Protein AF-A0A0W8JIZ0-F1 (afdb_monomer_lite)

Structure (mmCIF, N/CA/C/O backbone):
data_AF-A0A0W8JIZ0-F1
#
_entry.id   AF-A0A0W8JIZ0-F1
#
loop_
_atom_site.group_PDB
_atom_site.id
_atom_site.type_symbol
_atom_site.label_atom_id
_atom_site.label_alt_id
_atom_site.label_comp_id
_atom_site.label_asym_id
_atom_site.label_entity_id
_atom_site.label_seq_id
_atom_site.pdbx_PDB_ins_code
_atom_site.Cartn_x
_atom_site.Cartn_y
_atom_site.Cartn_z
_atom_site.occupancy
_atom_site.B_iso_or_equiv
_atom_site.auth_seq_id
_atom_site.auth_comp_id
_atom_site.auth_asym_id
_atom_site.auth_atom_id
_atom_site.pdbx_PDB_model_num
ATOM 1 N N . MET A 1 1 ? 3.023 -8.390 -4.356 1.00 65.06 1 MET A N 1
ATOM 2 C CA . MET A 1 1 ? 3.019 -6.992 -3.871 1.00 65.06 1 MET A CA 1
ATOM 3 C C . MET A 1 1 ? 3.587 -6.920 -2.463 1.00 65.06 1 MET A C 1
ATOM 5 O O . MET A 1 1 ? 4.668 -6.378 -2.320 1.00 65.06 1 MET A O 1
ATOM 9 N N . MET A 1 2 ? 2.953 -7.541 -1.461 1.00 73.00 2 MET A N 1
ATOM 10 C CA . MET A 1 2 ? 3.483 -7.556 -0.086 1.00 73.00 2 MET A CA 1
ATOM 11 C C . MET A 1 2 ? 4.887 -8.161 0.038 1.00 73.00 2 MET A C 1
ATOM 13 O O . MET A 1 2 ? 5.744 -7.559 0.672 1.00 73.00 2 MET A O 1
ATOM 17 N N . ASP A 1 3 ? 5.146 -9.292 -0.627 1.00 78.69 3 ASP A N 1
ATOM 18 C CA . ASP A 1 3 ? 6.478 -9.918 -0.615 1.00 78.69 3 ASP A CA 1
ATOM 19 C C . ASP A 1 3 ? 7.553 -9.027 -1.254 1.00 78.69 3 ASP A C 1
ATOM 21 O O . ASP A 1 3 ? 8.698 -9.036 -0.821 1.00 78.69 3 ASP A O 1
ATOM 25 N N . ALA A 1 4 ? 7.177 -8.226 -2.260 1.00 77.88 4 ALA A N 1
ATOM 26 C CA . ALA A 1 4 ? 8.085 -7.284 -2.913 1.00 77.88 4 ALA A CA 1
ATOM 27 C C . ALA A 1 4 ? 8.394 -6.078 -2.013 1.00 77.88 4 ALA A C 1
ATOM 29 O O . ALA A 1 4 ? 9.523 -5.608 -2.002 1.00 77.88 4 ALA A O 1
ATOM 30 N N . LEU A 1 5 ? 7.407 -5.625 -1.233 1.00 80.50 5 LEU A N 1
ATOM 31 C CA . LEU A 1 5 ? 7.561 -4.582 -0.213 1.00 80.50 5 LEU A CA 1
ATOM 32 C C . LEU A 1 5 ? 8.280 -5.081 1.054 1.00 80.50 5 LEU A C 1
ATOM 34 O O . LEU A 1 5 ? 8.654 -4.281 1.902 1.00 80.50 5 LEU A O 1
ATOM 38 N N . GLY A 1 6 ? 8.432 -6.398 1.235 1.00 84.06 6 GLY A N 1
ATOM 39 C CA . GLY A 1 6 ? 8.923 -6.982 2.489 1.00 84.06 6 GLY A CA 1
ATOM 40 C C . GLY A 1 6 ? 7.979 -6.761 3.678 1.00 84.06 6 GLY A C 1
ATOM 41 O O . GLY A 1 6 ? 8.381 -6.898 4.834 1.00 84.06 6 GLY A O 1
ATOM 42 N N . TRP A 1 7 ? 6.720 -6.402 3.418 1.00 89.31 7 TRP A N 1
ATOM 43 C CA . TRP A 1 7 ? 5.764 -6.042 4.457 1.00 89.31 7 TRP A CA 1
ATOM 44 C C . TRP A 1 7 ? 5.103 -7.267 5.078 1.00 89.31 7 TRP A C 1
ATOM 46 O O . TRP A 1 7 ? 4.574 -8.146 4.397 1.00 89.31 7 TRP A O 1
ATOM 56 N N . SER A 1 8 ? 5.044 -7.276 6.409 1.00 88.50 8 SER A N 1
ATOM 57 C CA . SER A 1 8 ? 4.185 -8.209 7.136 1.00 88.50 8 SER A CA 1
ATOM 58 C C . SER A 1 8 ? 2.716 -7.772 7.061 1.00 88.50 8 SER A C 1
ATOM 60 O O . SER A 1 8 ? 2.415 -6.593 6.884 1.00 88.50 8 SER A O 1
ATOM 62 N N . HIS A 1 9 ? 1.776 -8.697 7.298 1.00 85.00 9 HIS A N 1
ATOM 63 C CA . HIS A 1 9 ? 0.352 -8.349 7.452 1.00 85.00 9 HIS A CA 1
ATOM 64 C C . HIS A 1 9 ? 0.107 -7.288 8.536 1.00 85.00 9 HIS A C 1
ATOM 66 O O . HIS A 1 9 ? -0.879 -6.561 8.468 1.00 85.00 9 HIS A O 1
ATOM 72 N N . LYS A 1 10 ? 0.989 -7.214 9.542 1.00 88.00 10 LYS A N 1
ATOM 73 C CA . LYS A 1 10 ? 0.940 -6.185 10.580 1.00 88.00 10 LYS A CA 1
ATOM 74 C C . LYS A 1 10 ? 1.285 -4.816 9.992 1.00 88.00 10 LYS A C 1
ATOM 76 O O . LYS A 1 10 ? 0.504 -3.898 10.173 1.00 88.00 10 LYS A O 1
ATOM 81 N N . GLN A 1 11 ? 2.391 -4.718 9.253 1.00 89.50 11 GLN A N 1
ATOM 82 C CA . GLN A 1 11 ? 2.829 -3.463 8.634 1.00 89.50 11 GLN A CA 1
ATOM 83 C C . GLN A 1 11 ? 1.773 -2.921 7.668 1.00 89.50 11 GLN A C 1
ATOM 85 O O . GLN A 1 11 ? 1.415 -1.755 7.741 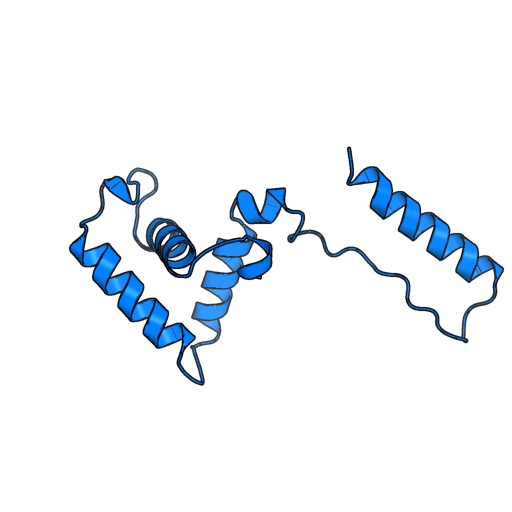1.00 89.50 11 GLN A O 1
ATOM 90 N N . LEU A 1 12 ? 1.207 -3.793 6.827 1.00 90.12 12 LEU A N 1
ATOM 91 C CA . LEU A 1 12 ? 0.115 -3.414 5.931 1.00 90.12 12 LEU A CA 1
ATOM 92 C C . LEU A 1 12 ? -1.091 -2.861 6.702 1.00 90.12 12 LEU A C 1
ATOM 94 O O . LEU A 1 12 ? -1.688 -1.872 6.297 1.00 90.12 12 LEU A O 1
ATOM 98 N N . ALA A 1 13 ? -1.473 -3.520 7.795 1.00 91.00 13 ALA A N 1
ATOM 99 C CA . ALA A 1 13 ? -2.599 -3.077 8.599 1.00 91.00 13 ALA A CA 1
ATOM 100 C C . ALA A 1 13 ? -2.336 -1.743 9.299 1.00 91.00 13 ALA A C 1
ATOM 102 O O . ALA A 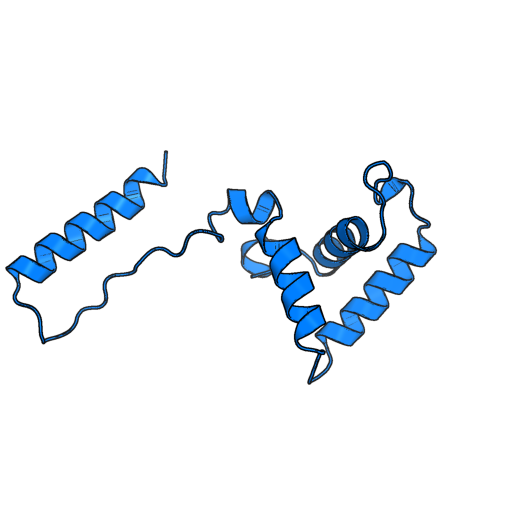1 13 ? -3.278 -0.986 9.481 1.00 91.00 13 ALA A O 1
ATOM 103 N N . ASP A 1 14 ? -1.092 -1.477 9.682 1.00 91.31 14 ASP A N 1
ATOM 104 C CA . ASP A 1 14 ? -0.698 -0.236 10.344 1.00 91.31 14 ASP A CA 1
ATOM 105 C C . ASP A 1 14 ? -0.762 0.934 9.361 1.00 91.31 14 ASP A C 1
ATOM 107 O O . ASP A 1 14 ? -1.495 1.883 9.611 1.00 91.31 14 ASP A O 1
ATOM 111 N N . VAL A 1 15 ? -0.142 0.789 8.186 1.00 91.50 15 VAL A N 1
ATOM 112 C CA . VAL A 1 15 ? -0.202 1.788 7.103 1.00 91.50 15 VAL A CA 1
ATOM 113 C C . VAL A 1 15 ? -1.645 2.071 6.682 1.00 91.50 15 VAL A C 1
ATOM 115 O O . VAL A 1 15 ? -2.061 3.216 6.554 1.00 91.50 15 VAL A O 1
ATOM 118 N N . LEU A 1 16 ? -2.451 1.022 6.483 1.00 91.56 16 LEU A N 1
ATOM 119 C CA . LEU A 1 16 ? -3.858 1.207 6.126 1.00 91.56 16 LEU A CA 1
ATOM 120 C C . LEU A 1 16 ? -4.667 1.841 7.259 1.00 91.56 16 LEU A C 1
ATOM 122 O O . LEU A 1 16 ? -5.644 2.522 6.978 1.00 91.56 16 LEU A O 1
ATOM 126 N N . TYR A 1 17 ? -4.333 1.574 8.521 1.00 91.56 17 TYR A N 1
ATOM 127 C CA . TYR A 1 17 ? -5.037 2.180 9.646 1.00 91.56 17 TYR A CA 1
ATOM 128 C C . TYR A 1 17 ? -4.749 3.676 9.713 1.00 91.56 17 TYR A C 1
ATOM 130 O O . TYR A 1 17 ? -5.690 4.457 9.791 1.00 91.56 17 TYR A O 1
ATOM 138 N N . GLU A 1 18 ? -3.475 4.044 9.632 1.00 90.81 18 GLU A N 1
ATOM 139 C CA . GLU A 1 18 ? -3.000 5.424 9.641 1.00 90.81 18 GLU A CA 1
ATOM 140 C C . GLU A 1 18 ? -3.708 6.256 8.567 1.00 90.81 18 GLU A C 1
ATOM 142 O O . GLU A 1 18 ? -4.430 7.194 8.881 1.00 90.81 18 GLU A O 1
ATOM 147 N N . GLU A 1 19 ? -3.673 5.801 7.317 1.00 90.69 19 GLU A N 1
ATOM 148 C CA . GLU A 1 19 ? -4.264 6.522 6.181 1.00 90.69 19 GLU A CA 1
ATOM 149 C C . GLU A 1 19 ? -5.804 6.558 6.177 1.00 90.69 19 GLU A C 1
ATOM 151 O O . GLU A 1 19 ? -6.420 7.401 5.523 1.00 90.69 19 GLU A O 1
ATOM 156 N N . LEU A 1 20 ? -6.468 5.612 6.851 1.00 89.75 20 LEU A N 1
ATOM 157 C CA . LEU A 1 20 ? -7.935 5.513 6.837 1.00 89.75 20 LEU A CA 1
ATOM 158 C C . LEU A 1 20 ? -8.608 6.065 8.087 1.00 89.75 20 LEU A C 1
ATOM 160 O O . LEU A 1 20 ? -9.809 6.341 8.033 1.00 89.75 20 LEU A O 1
ATOM 164 N N . GLN A 1 21 ? -7.914 6.072 9.221 1.00 86.75 21 GLN A N 1
ATOM 165 C CA . GLN A 1 21 ? -8.492 6.364 10.532 1.00 86.75 21 GLN A CA 1
ATOM 166 C C . GLN A 1 21 ? -7.822 7.551 11.214 1.00 86.75 21 GLN A C 1
ATOM 168 O O . GLN A 1 21 ? -8.510 8.232 11.973 1.00 86.75 21 GLN A O 1
ATOM 173 N N . CYS A 1 22 ? -6.537 7.808 10.960 1.00 86.88 22 CYS A N 1
ATOM 174 C CA . CYS A 1 22 ? -5.854 8.941 11.561 1.00 86.88 22 CYS A CA 1
ATOM 175 C C . CYS A 1 22 ? -6.118 10.224 10.762 1.00 86.88 22 CYS A C 1
ATOM 177 O O . CYS A 1 22 ? -6.327 10.208 9.546 1.00 86.88 22 CYS A O 1
ATOM 179 N N . SER A 1 23 ? -6.182 11.348 11.472 1.00 84.56 23 SER A N 1
ATOM 180 C CA . SER A 1 23 ? -6.252 12.665 10.837 1.00 84.56 23 SER A CA 1
ATOM 181 C C . SER A 1 23 ? -4.863 13.124 10.384 1.00 84.56 23 SER A C 1
ATOM 183 O O . SER A 1 23 ? -3.861 12.576 10.817 1.00 84.56 23 SER A O 1
ATOM 185 N N . GLU A 1 24 ? -4.776 14.191 9.585 1.00 79.62 24 GLU A N 1
ATOM 186 C CA . 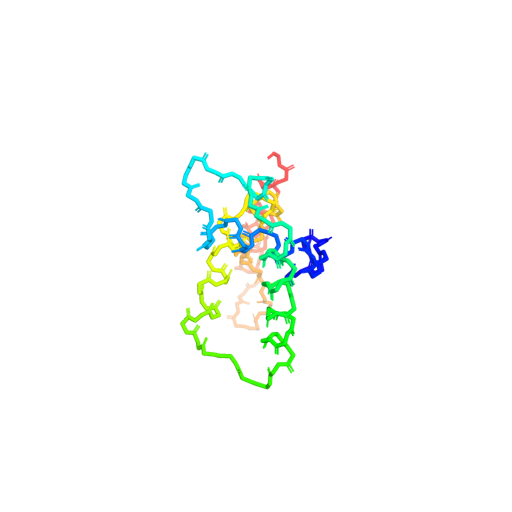GLU A 1 24 ? -3.485 14.777 9.160 1.00 79.62 24 GLU A CA 1
ATOM 187 C C . GLU A 1 24 ? -2.589 15.253 10.327 1.00 79.62 24 GLU A C 1
ATOM 189 O O . GLU A 1 24 ? -1.445 15.648 10.107 1.00 79.62 24 GLU A O 1
ATOM 194 N N . TYR A 1 25 ? -3.119 15.275 11.555 1.00 81.19 25 TYR A N 1
ATOM 195 C CA . TYR A 1 25 ? -2.433 15.723 12.768 1.00 81.19 25 TYR A CA 1
ATOM 196 C C . TYR A 1 25 ? -2.221 14.610 13.799 1.00 81.19 25 TYR A C 1
ATOM 198 O O . TYR A 1 25 ? -1.741 14.905 14.892 1.00 81.19 25 TYR A O 1
ATOM 206 N N . GLU A 1 26 ? -2.627 13.380 13.494 1.00 83.19 26 GLU A N 1
ATOM 207 C CA . GLU A 1 26 ? -2.530 12.234 14.395 1.00 83.19 26 GLU A CA 1
ATOM 208 C C . GLU A 1 26 ? -1.783 11.115 13.680 1.00 83.19 26 GLU A C 1
ATOM 210 O O . GLU A 1 26 ? -2.093 10.798 12.534 1.00 83.19 26 GLU A O 1
ATOM 215 N N . ASP A 1 27 ? -0.840 10.489 14.372 1.00 83.75 27 ASP A N 1
ATOM 216 C CA . ASP A 1 27 ? -0.146 9.314 13.859 1.00 83.75 27 ASP A CA 1
ATOM 217 C C . ASP A 1 27 ? -0.766 8.045 14.455 1.00 83.75 27 ASP A C 1
ATOM 219 O O . ASP A 1 27 ? -1.549 8.068 15.412 1.00 83.75 27 ASP A O 1
ATOM 223 N N . ILE A 1 28 ? -0.391 6.878 13.928 1.00 83.00 28 ILE A N 1
ATOM 224 C CA . ILE A 1 28 ? -0.822 5.602 14.521 1.00 83.00 28 ILE A CA 1
ATOM 225 C C . ILE A 1 28 ? -0.411 5.455 16.002 1.00 83.00 28 ILE A C 1
ATOM 227 O O . ILE A 1 28 ? -1.035 4.693 16.742 1.00 83.00 28 ILE A O 1
ATOM 231 N N . GLU A 1 29 ? 0.616 6.179 16.455 1.00 84.88 29 GLU A N 1
ATOM 232 C CA . GLU A 1 29 ? 1.054 6.193 17.857 1.00 84.88 29 GLU A CA 1
ATOM 233 C C . GLU A 1 29 ? 0.066 6.908 18.793 1.00 84.88 29 GLU A C 1
ATOM 235 O O . GLU A 1 29 ? -0.007 6.561 19.976 1.00 84.88 29 GLU A O 1
ATOM 240 N N . ASP A 1 30 ? -0.733 7.839 18.263 1.00 85.12 30 ASP A N 1
ATOM 241 C CA . ASP A 1 30 ? -1.770 8.564 19.006 1.00 85.12 30 ASP A CA 1
ATOM 242 C C . ASP A 1 30 ? -3.071 7.751 19.134 1.00 85.12 30 ASP A C 1
ATOM 244 O O . ASP A 1 30 ? -3.920 8.026 19.989 1.00 85.12 30 ASP A O 1
ATOM 248 N N . ALA A 1 31 ? -3.229 6.713 18.308 1.00 84.50 31 ALA A N 1
ATOM 249 C CA . ALA A 1 31 ? -4.419 5.878 18.283 1.00 84.50 31 ALA A CA 1
ATOM 250 C C . ALA A 1 31 ? -4.444 4.823 19.403 1.00 84.50 31 ALA A C 1
ATOM 252 O O . ALA A 1 31 ? -3.427 4.270 19.834 1.00 84.50 31 ALA A O 1
ATOM 253 N N . SER A 1 32 ? -5.653 4.463 19.852 1.00 88.12 32 SER A N 1
ATOM 254 C CA . SER A 1 32 ? -5.818 3.438 20.882 1.00 88.12 32 SER A CA 1
ATOM 255 C C . SER A 1 32 ? -5.270 2.082 20.409 1.00 88.12 32 SER A C 1
ATOM 257 O O . SER A 1 32 ? -5.720 1.548 19.385 1.00 88.12 32 SER A O 1
ATOM 259 N N . PRO A 1 33 ? -4.391 1.423 21.191 1.00 87.25 33 PRO A N 1
ATOM 260 C CA . PRO A 1 33 ? -3.863 0.102 20.849 1.00 87.25 33 PRO A CA 1
ATOM 261 C C . PRO A 1 33 ? -4.952 -0.957 20.621 1.00 87.25 33 PRO A C 1
ATOM 263 O O . PRO A 1 33 ? -4.763 -1.913 19.862 1.00 87.25 33 PRO A O 1
ATOM 266 N N . GLU A 1 34 ? -6.107 -0.809 21.277 1.00 89.38 34 GLU A N 1
ATOM 267 C CA . GLU A 1 34 ? -7.242 -1.714 21.107 1.00 89.38 34 GLU A CA 1
ATOM 268 C C . GLU A 1 34 ? -7.924 -1.554 19.745 1.00 89.38 34 GLU A C 1
ATOM 270 O O . GLU A 1 34 ? -8.370 -2.548 19.162 1.00 89.38 34 GLU A O 1
ATOM 275 N N . GLU A 1 35 ? -8.002 -0.327 19.233 1.00 88.62 35 GLU A N 1
ATOM 276 C CA . GLU A 1 35 ? -8.615 -0.006 17.942 1.00 88.62 35 GLU A CA 1
ATOM 277 C C . GLU A 1 35 ? -7.745 -0.513 16.798 1.00 88.62 35 GLU A C 1
ATOM 279 O O . GLU A 1 35 ? -8.237 -1.250 15.937 1.00 88.62 35 GLU A O 1
ATOM 284 N N . ILE A 1 36 ? -6.433 -0.278 16.885 1.00 89.25 36 ILE A N 1
ATOM 285 C CA . ILE A 1 36 ? -5.444 -0.838 15.957 1.00 89.25 36 ILE A CA 1
ATOM 286 C C . ILE A 1 36 ? -5.542 -2.369 15.943 1.00 89.25 36 ILE A C 1
ATOM 288 O O . ILE A 1 36 ? -5.567 -3.004 14.885 1.00 89.25 36 ILE A O 1
ATOM 292 N N . ARG A 1 37 ? -5.649 -3.009 17.119 1.00 89.94 37 ARG A N 1
ATOM 293 C CA . ARG A 1 37 ? -5.781 -4.472 17.200 1.00 89.94 37 ARG A CA 1
ATOM 294 C C . ARG A 1 37 ? -7.065 -4.968 16.533 1.00 89.94 37 ARG A C 1
ATOM 296 O O . ARG A 1 37 ? -7.016 -5.944 15.783 1.00 89.94 37 ARG A O 1
ATOM 303 N N . LYS A 1 38 ? -8.203 -4.313 16.787 1.00 91.38 38 LYS A N 1
ATOM 304 C CA . LYS A 1 38 ? -9.488 -4.653 16.151 1.00 91.38 38 LYS A CA 1
ATOM 305 C C . LYS A 1 38 ? -9.412 -4.492 14.634 1.00 91.38 38 LYS A C 1
ATOM 307 O O . LYS A 1 38 ? -9.906 -5.359 13.910 1.00 91.38 38 LYS A O 1
ATOM 312 N N . PHE A 1 39 ? -8.764 -3.433 14.153 1.00 92.06 39 PHE A N 1
ATOM 313 C CA . PHE A 1 39 ? -8.569 -3.203 12.728 1.00 92.06 39 PHE A CA 1
ATOM 314 C C . PHE A 1 39 ? -7.710 -4.295 12.089 1.00 92.06 39 PHE A C 1
ATOM 316 O O . PHE A 1 39 ? -8.146 -4.910 11.118 1.00 92.06 39 PHE A O 1
ATOM 323 N N . ARG A 1 40 ? -6.556 -4.627 12.681 1.00 90.81 40 ARG A N 1
ATOM 324 C CA . ARG A 1 40 ? -5.681 -5.721 12.220 1.00 90.81 40 ARG A CA 1
ATOM 325 C C . ARG A 1 40 ? -6.433 -7.045 12.072 1.00 90.81 40 ARG A C 1
ATOM 327 O O . ARG A 1 40 ? -6.292 -7.731 11.059 1.00 90.81 40 ARG A O 1
ATOM 334 N 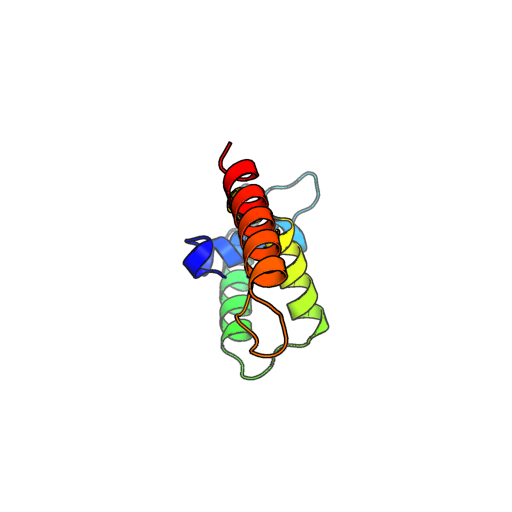N . GLU A 1 41 ? -7.254 -7.414 13.056 1.00 91.12 41 GLU A N 1
ATOM 335 C CA . GLU A 1 41 ? -8.059 -8.639 12.973 1.00 91.12 41 GLU A CA 1
ATOM 336 C C . GLU A 1 41 ? -9.153 -8.563 11.905 1.00 91.12 41 GLU A C 1
ATOM 338 O O . GLU A 1 41 ? -9.401 -9.549 11.204 1.00 91.12 41 GLU A O 1
ATOM 343 N N . SER A 1 42 ? -9.807 -7.408 11.771 1.00 89.06 42 SER A N 1
ATOM 344 C CA . SER A 1 42 ? -10.814 -7.167 10.736 1.00 89.06 42 SER A CA 1
ATOM 345 C C . SER A 1 42 ? -10.204 -7.280 9.341 1.00 89.06 42 SER A C 1
ATOM 347 O O . SER A 1 42 ? -10.714 -8.033 8.513 1.00 89.06 42 SER A O 1
ATOM 349 N N . LEU A 1 43 ? -9.072 -6.615 9.104 1.00 89.19 43 LEU A N 1
ATOM 350 C CA . LEU A 1 43 ? -8.355 -6.648 7.835 1.00 89.19 43 LEU A CA 1
ATOM 351 C C . LEU A 1 43 ? -7.900 -8.068 7.499 1.00 89.19 43 LEU A C 1
ATOM 353 O O . LEU A 1 43 ? -8.137 -8.544 6.392 1.00 89.19 43 LEU A O 1
ATOM 357 N N . LYS A 1 44 ? -7.337 -8.798 8.471 1.00 87.19 44 LYS A N 1
ATOM 358 C CA . LYS A 1 44 ? -6.962 -10.204 8.277 1.00 87.19 44 LYS A CA 1
ATOM 359 C C . LYS A 1 44 ? -8.153 -11.050 7.824 1.00 87.19 44 LYS A C 1
ATOM 361 O O . LYS A 1 44 ? -8.021 -11.835 6.891 1.00 87.19 44 LYS A O 1
ATOM 366 N N . LYS A 1 45 ? -9.321 -10.882 8.455 1.00 87.69 45 LYS A N 1
ATOM 367 C CA . LYS A 1 45 ? -10.551 -11.588 8.057 1.00 87.69 45 LYS A CA 1
ATOM 368 C C . LYS A 1 45 ? -11.023 -11.180 6.664 1.00 87.69 45 LYS A C 1
ATOM 370 O O . LYS A 1 45 ? -11.544 -12.023 5.947 1.00 87.69 45 LYS A O 1
ATOM 375 N N . GLN A 1 46 ? -10.867 -9.914 6.282 1.00 85.44 46 GLN A N 1
ATOM 376 C CA . GLN A 1 46 ? -11.238 -9.432 4.950 1.00 85.44 46 GLN A CA 1
ATOM 377 C C . GLN A 1 46 ? -10.335 -10.023 3.863 1.00 85.44 46 GLN A C 1
ATOM 379 O O . GLN A 1 46 ? -10.847 -10.550 2.885 1.00 85.44 46 GLN A O 1
ATOM 384 N N . LEU A 1 47 ? -9.017 -10.038 4.076 1.00 81.31 47 LEU A N 1
ATOM 385 C CA . LEU A 1 47 ? -8.052 -10.612 3.130 1.00 81.31 47 LEU A CA 1
ATOM 386 C C . LEU A 1 47 ? -8.191 -12.134 2.968 1.00 81.31 47 LEU A C 1
ATOM 388 O O . LEU A 1 47 ? -7.820 -12.677 1.935 1.00 81.31 47 LEU A O 1
ATOM 392 N N . GLN A 1 48 ? -8.718 -12.826 3.981 1.00 83.75 48 GLN A N 1
ATOM 393 C CA . GLN A 1 48 ? -8.964 -14.272 3.941 1.00 83.75 48 GLN A CA 1
ATOM 394 C C . GLN A 1 48 ? -10.310 -14.661 3.316 1.00 83.75 48 GLN A C 1
ATOM 396 O O . GLN A 1 48 ? -10.581 -15.851 3.168 1.00 83.75 48 GLN A O 1
ATOM 401 N N . ARG A 1 49 ? -11.183 -13.699 2.999 1.00 82.44 49 ARG A N 1
ATOM 402 C CA . ARG A 1 49 ? -12.477 -13.984 2.373 1.00 82.44 49 ARG A CA 1
ATOM 403 C C . ARG A 1 49 ? -12.328 -14.164 0.870 1.00 82.44 49 ARG A C 1
ATOM 405 O O . ARG A 1 49 ? -11.587 -13.430 0.229 1.00 82.44 49 ARG A O 1
ATOM 412 N N . ASP A 1 50 ? -13.156 -15.045 0.317 1.00 74.94 50 ASP A N 1
ATOM 413 C CA . ASP A 1 50 ? -13.220 -15.300 -1.128 1.00 74.94 50 ASP A CA 1
ATOM 414 C C . ASP A 1 50 ? -13.610 -14.058 -1.946 1.00 74.94 50 ASP A C 1
ATOM 416 O O . ASP A 1 50 ? -13.298 -13.969 -3.130 1.00 74.94 50 ASP A O 1
ATOM 420 N N . SER A 1 51 ? -14.284 -13.080 -1.327 1.00 79.19 51 SER A N 1
ATOM 421 C CA . SER A 1 51 ? -14.601 -11.805 -1.967 1.00 79.19 51 SER A CA 1
ATOM 422 C C . SER A 1 51 ? -14.535 -10.638 -0.986 1.00 79.19 51 SER A C 1
ATOM 424 O O . SER A 1 51 ? -15.126 -10.691 0.099 1.00 79.19 51 SER A O 1
ATOM 426 N N . THR A 1 52 ? -13.903 -9.552 -1.419 1.00 77.12 52 THR A N 1
ATOM 427 C CA . THR A 1 52 ? -13.946 -8.231 -0.781 1.00 77.12 52 THR A CA 1
ATOM 428 C C . THR A 1 52 ? -14.610 -7.252 -1.754 1.00 77.12 52 THR A C 1
ATOM 430 O O . THR A 1 52 ? -14.398 -7.394 -2.958 1.00 77.12 52 THR A O 1
ATOM 433 N N . PRO A 1 53 ? -15.426 -6.283 -1.289 1.00 84.88 53 PRO A N 1
ATOM 434 C CA . PRO A 1 53 ? -16.001 -5.269 -2.170 1.00 84.88 53 PRO A CA 1
ATOM 435 C C . PRO A 1 53 ? -14.917 -4.544 -2.974 1.00 84.88 53 PRO A C 1
ATOM 437 O O . PRO A 1 53 ? -13.935 -4.081 -2.393 1.00 84.88 53 PRO A O 1
ATOM 440 N N . GLU A 1 54 ? -15.121 -4.428 -4.285 1.00 84.44 54 GLU A N 1
ATOM 441 C CA . GLU A 1 54 ? -14.149 -3.863 -5.232 1.00 84.44 54 GLU A CA 1
ATOM 442 C C . GLU A 1 54 ? -13.686 -2.461 -4.823 1.00 84.44 54 GLU A C 1
ATOM 444 O O . GLU A 1 54 ? -12.489 -2.227 -4.701 1.00 84.44 54 GLU A O 1
ATOM 449 N N . SER A 1 55 ? -14.617 -1.581 -4.445 1.00 85.88 55 SER A N 1
ATOM 450 C CA . SER A 1 55 ? -14.308 -0.209 -4.017 1.00 85.88 55 SER A CA 1
ATOM 451 C C . SER A 1 55 ? -13.354 -0.122 -2.821 1.00 85.88 55 SER A C 1
ATOM 453 O O . SER A 1 55 ? -12.538 0.792 -2.734 1.00 85.88 55 SER A O 1
ATOM 455 N N . ARG A 1 56 ? -13.424 -1.079 -1.886 1.00 85.50 56 ARG A N 1
ATOM 456 C CA . ARG A 1 56 ? -12.475 -1.145 -0.764 1.00 85.50 56 ARG A CA 1
ATOM 457 C C . ARG A 1 56 ? -11.115 -1.652 -1.207 1.00 85.50 56 ARG A C 1
ATOM 459 O O . ARG A 1 56 ? -10.102 -1.157 -0.727 1.00 85.50 56 ARG A O 1
ATOM 466 N N . LEU A 1 57 ? -11.091 -2.643 -2.096 1.00 84.75 57 LEU A N 1
ATOM 467 C CA . LEU A 1 57 ? -9.841 -3.172 -2.625 1.00 84.75 57 LEU A CA 1
ATOM 468 C C . LEU A 1 57 ? -9.090 -2.093 -3.413 1.00 84.75 57 LEU A C 1
ATOM 470 O O . LEU A 1 57 ? -7.896 -1.915 -3.197 1.00 84.75 57 LEU A O 1
ATOM 474 N N . GLU A 1 58 ? -9.793 -1.333 -4.252 1.00 87.31 58 GLU A N 1
ATOM 475 C CA . GLU A 1 58 ? -9.244 -0.179 -4.969 1.00 87.31 58 GLU A CA 1
ATOM 476 C C . GLU A 1 58 ? -8.662 0.861 -4.010 1.00 87.31 58 GLU A C 1
ATOM 478 O O . GLU A 1 58 ? -7.549 1.338 -4.220 1.00 87.31 58 GLU A O 1
ATOM 483 N N . GLN A 1 59 ? -9.374 1.167 -2.921 1.00 89.69 59 GLN A N 1
ATOM 484 C CA . GLN A 1 59 ? -8.887 2.088 -1.897 1.00 89.69 59 GLN A CA 1
ATOM 485 C C . GLN A 1 59 ? -7.582 1.593 -1.256 1.00 89.69 59 GLN A C 1
ATOM 487 O O . GLN A 1 59 ? -6.639 2.368 -1.121 1.00 89.69 59 GLN A O 1
ATOM 492 N N . TYR A 1 60 ? -7.493 0.306 -0.905 1.00 90.00 60 TYR A N 1
ATOM 493 C CA . TYR A 1 60 ? -6.267 -0.268 -0.339 1.00 90.00 60 TYR A CA 1
ATOM 494 C C . TYR A 1 60 ? -5.115 -0.255 -1.339 1.00 90.00 60 TYR A C 1
ATOM 496 O O . TYR A 1 60 ? -4.002 0.118 -0.982 1.00 90.00 60 TYR A O 1
ATOM 504 N N . VAL A 1 61 ? -5.374 -0.625 -2.596 1.00 87.94 61 VAL A N 1
ATOM 505 C CA . VAL A 1 61 ? -4.360 -0.587 -3.658 1.00 87.94 61 VAL A CA 1
ATOM 506 C C . VAL A 1 61 ? -3.850 0.834 -3.859 1.00 87.94 61 VAL A C 1
ATOM 508 O O . VAL A 1 61 ? -2.642 1.016 -3.989 1.00 87.94 61 VAL A O 1
ATOM 511 N N . LYS A 1 62 ? -4.737 1.833 -3.840 1.00 90.19 62 LYS A N 1
ATOM 512 C CA . LYS A 1 62 ? -4.352 3.240 -3.955 1.00 90.19 62 LYS A CA 1
ATOM 513 C C . LYS A 1 62 ? -3.413 3.656 -2.822 1.00 90.19 62 LYS A C 1
ATOM 515 O O . LYS A 1 62 ? -2.314 4.110 -3.107 1.00 90.19 62 LYS A O 1
ATOM 520 N N . ILE A 1 63 ? -3.801 3.407 -1.569 1.00 91.06 63 ILE A N 1
ATOM 521 C CA . ILE A 1 63 ? -2.976 3.739 -0.395 1.00 91.06 63 ILE A CA 1
ATOM 522 C C . ILE A 1 63 ? -1.594 3.079 -0.486 1.00 91.06 63 ILE A C 1
ATOM 524 O O . ILE A 1 63 ? -0.575 3.735 -0.307 1.00 91.06 63 ILE A O 1
ATOM 528 N N . ILE A 1 64 ? -1.543 1.787 -0.826 1.00 89.81 64 ILE A N 1
ATOM 529 C CA . ILE A 1 64 ? -0.269 1.068 -0.961 1.00 89.81 64 ILE A CA 1
ATOM 530 C C . ILE A 1 64 ? 0.578 1.657 -2.095 1.00 89.81 64 ILE A C 1
ATOM 532 O O . ILE A 1 64 ? 1.793 1.736 -1.957 1.00 89.81 64 ILE A O 1
ATOM 536 N N . SER A 1 65 ? -0.043 2.050 -3.210 1.00 87.25 65 SER A N 1
ATOM 537 C CA . SER A 1 65 ? 0.668 2.574 -4.383 1.00 87.25 65 SER A CA 1
ATOM 538 C C . SER A 1 65 ? 1.251 3.967 -4.149 1.00 87.25 65 SER A C 1
ATOM 540 O O . SER A 1 65 ? 2.317 4.275 -4.681 1.00 87.25 65 SER A O 1
ATOM 542 N N . ASP A 1 66 ? 0.563 4.781 -3.350 1.00 88.25 66 ASP A N 1
ATOM 543 C CA . ASP A 1 66 ? 0.989 6.132 -2.978 1.00 88.25 66 ASP A CA 1
ATOM 544 C C . ASP A 1 66 ? 2.038 6.110 -1.844 1.00 88.25 66 ASP A C 1
ATOM 546 O O . ASP A 1 66 ? 2.734 7.101 -1.619 1.00 88.25 66 ASP A O 1
ATOM 550 N N . HIS A 1 67 ? 2.204 4.973 -1.155 1.00 89.12 67 HIS A N 1
ATOM 551 C CA . HIS A 1 67 ? 3.123 4.850 -0.028 1.00 89.12 67 HIS A CA 1
ATOM 552 C C . HIS A 1 67 ? 4.602 5.024 -0.449 1.00 89.12 67 HIS A C 1
ATOM 554 O O . HIS A 1 67 ? 5.043 4.400 -1.425 1.00 89.12 67 HIS A O 1
ATOM 560 N N . PRO A 1 68 ? 5.425 5.769 0.322 1.00 86.88 68 PRO A N 1
ATOM 561 C CA . PRO A 1 68 ? 6.833 6.022 0.003 1.00 86.88 68 PRO A CA 1
ATOM 562 C C . PRO A 1 68 ? 7.657 4.762 -0.289 1.00 86.88 68 PRO A C 1
ATOM 564 O O . PRO A 1 68 ? 8.381 4.734 -1.279 1.00 86.88 68 PRO A O 1
ATOM 567 N N . ASP A 1 69 ? 7.509 3.696 0.506 1.00 86.12 69 ASP A N 1
ATOM 568 C CA . ASP A 1 69 ? 8.199 2.413 0.269 1.00 86.12 69 ASP A CA 1
ATOM 569 C C . ASP A 1 69 ? 7.871 1.800 -1.103 1.00 86.12 69 ASP A C 1
ATOM 571 O O . ASP A 1 69 ? 8.737 1.221 -1.761 1.00 86.12 69 ASP A O 1
ATOM 575 N N . PHE A 1 70 ? 6.625 1.930 -1.563 1.00 86.06 70 PHE A N 1
ATOM 576 C CA . PHE A 1 70 ? 6.199 1.406 -2.859 1.00 86.06 70 PHE A CA 1
ATOM 577 C C . PHE A 1 70 ? 6.797 2.215 -4.010 1.00 86.06 70 PHE A C 1
ATOM 579 O O . PHE A 1 70 ? 7.253 1.653 -5.015 1.00 86.06 70 PHE A O 1
ATOM 586 N N . VAL A 1 71 ? 6.847 3.537 -3.841 1.00 84.94 71 VAL A N 1
ATOM 587 C CA . VAL A 1 71 ? 7.480 4.447 -4.795 1.00 84.94 71 VAL A CA 1
ATOM 588 C C . VAL A 1 71 ? 8.990 4.208 -4.849 1.00 84.94 71 VAL A C 1
ATOM 590 O O . VAL A 1 71 ? 9.537 4.073 -5.944 1.00 84.94 71 VAL A O 1
ATOM 593 N N . ALA A 1 72 ? 9.641 4.072 -3.692 1.00 84.44 72 ALA A N 1
ATOM 594 C CA . ALA A 1 72 ? 11.078 3.844 -3.557 1.00 84.44 72 ALA A CA 1
ATOM 595 C C . ALA A 1 72 ? 11.538 2.538 -4.219 1.00 84.44 72 ALA A C 1
ATOM 597 O O . ALA A 1 72 ? 12.613 2.488 -4.810 1.00 84.44 72 ALA A O 1
ATOM 598 N N . LEU A 1 73 ? 10.705 1.494 -4.186 1.00 82.19 73 LEU A N 1
ATOM 599 C CA . LEU A 1 73 ? 10.971 0.232 -4.884 1.00 82.19 73 LEU A CA 1
ATOM 600 C C . LEU A 1 73 ? 10.678 0.282 -6.391 1.00 82.19 73 LEU A C 1
ATOM 602 O O . LEU A 1 73 ? 10.813 -0.729 -7.080 1.00 82.19 73 LEU A O 1
ATOM 606 N N . GLY A 1 74 ? 10.239 1.428 -6.918 1.00 75.88 74 GLY A N 1
ATOM 607 C CA . GLY A 1 74 ? 9.908 1.583 -8.331 1.00 75.88 74 GLY A CA 1
ATOM 608 C C . GLY A 1 74 ? 8.707 0.745 -8.777 1.00 75.88 74 GLY A C 1
ATOM 609 O O . GLY A 1 74 ? 8.499 0.586 -9.976 1.00 75.88 74 GLY A O 1
ATOM 610 N N . LEU A 1 75 ? 7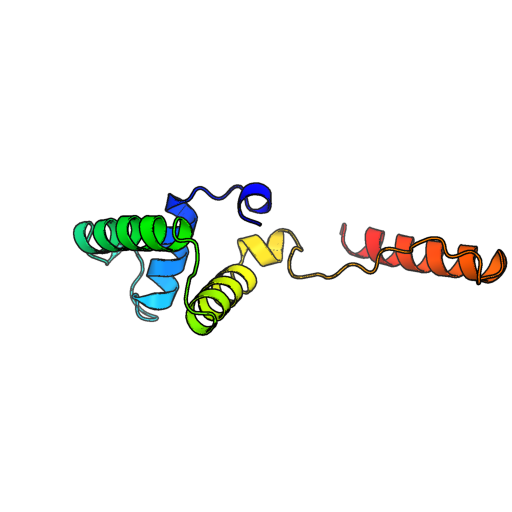.891 0.223 -7.851 1.00 77.69 75 LEU A N 1
ATOM 611 C CA . LEU A 1 75 ? 6.740 -0.635 -8.176 1.00 77.69 75 LEU A CA 1
ATOM 612 C C . LEU A 1 75 ? 5.606 0.134 -8.871 1.00 77.69 75 LEU A C 1
ATOM 614 O O . LEU A 1 75 ? 4.795 -0.462 -9.578 1.00 77.69 75 LEU A O 1
ATOM 618 N N . HIS A 1 76 ? 5.584 1.458 -8.713 1.00 71.44 76 HIS A N 1
ATOM 619 C CA . HIS A 1 76 ? 4.712 2.378 -9.445 1.00 71.44 76 HIS A CA 1
ATOM 620 C C . HIS A 1 76 ? 5.083 2.504 -10.934 1.00 71.44 76 HIS A C 1
ATOM 622 O O . HIS A 1 76 ? 4.315 3.046 -11.729 1.00 71.44 76 HIS A O 1
ATOM 628 N N . VAL A 1 77 ? 6.261 2.018 -11.334 1.00 68.56 77 VAL A N 1
ATOM 629 C CA . VAL A 1 77 ? 6.744 2.097 -12.710 1.00 68.56 77 VAL A CA 1
ATOM 630 C C . VAL A 1 77 ? 6.347 0.836 -13.468 1.00 68.56 77 VAL A C 1
ATOM 632 O O . VAL A 1 77 ? 6.899 -0.243 -13.261 1.00 68.56 77 VAL A O 1
ATOM 635 N N . VAL A 1 78 ? 5.456 0.984 -14.447 1.00 67.38 78 VAL A N 1
ATOM 636 C CA . VAL A 1 78 ? 5.256 -0.051 -15.467 1.00 67.38 78 VAL A CA 1
ATOM 637 C C . VAL A 1 78 ? 6.428 0.017 -16.441 1.00 67.38 78 VAL A C 1
ATOM 639 O O . VAL A 1 78 ? 6.497 0.923 -17.270 1.00 67.38 78 VAL A O 1
ATOM 642 N N . VAL A 1 79 ? 7.368 -0.926 -16.337 1.00 60.22 79 VAL A N 1
ATOM 643 C CA . VAL A 1 79 ? 8.468 -1.019 -17.303 1.00 60.22 79 VAL A CA 1
ATOM 644 C C . VAL A 1 79 ? 8.004 -1.851 -18.501 1.00 60.22 79 VAL A C 1
ATOM 646 O O . VAL A 1 79 ? 7.707 -3.039 -18.331 1.00 60.22 79 VAL A O 1
ATOM 649 N N . PRO A 1 80 ? 7.909 -1.268 -19.710 1.00 63.09 80 PRO A N 1
ATOM 650 C CA . PRO A 1 80 ? 7.566 -2.027 -20.900 1.00 63.09 80 PRO A CA 1
ATOM 651 C C . PRO A 1 80 ? 8.654 -3.071 -21.152 1.00 63.09 80 PRO A C 1
ATOM 653 O O . PRO A 1 80 ? 9.800 -2.746 -21.458 1.00 63.09 80 PRO A O 1
ATOM 656 N N . LYS A 1 81 ? 8.292 -4.347 -21.009 1.00 63.34 81 LYS A N 1
ATOM 657 C CA . LYS A 1 81 ? 9.177 -5.460 -21.335 1.00 63.34 81 LYS A CA 1
ATOM 658 C C . LYS A 1 81 ? 8.967 -5.842 -22.790 1.00 63.34 81 LYS A C 1
ATOM 660 O O . LYS A 1 81 ? 7.865 -6.223 -23.183 1.00 63.34 81 LYS A O 1
ATOM 665 N N . TYR A 1 82 ? 10.034 -5.771 -23.575 1.00 64.25 82 TYR A N 1
ATOM 666 C CA . TYR A 1 82 ? 10.012 -6.269 -24.939 1.00 64.25 82 TYR A CA 1
ATOM 667 C C . TYR A 1 82 ? 9.708 -7.782 -24.957 1.00 64.25 82 TYR A C 1
ATOM 669 O O . TYR A 1 82 ? 10.365 -8.568 -24.270 1.00 64.25 82 TYR A O 1
ATOM 677 N N . VAL A 1 83 ? 8.709 -8.193 -25.744 1.00 71.62 83 VAL A N 1
ATOM 678 C CA . VAL A 1 83 ? 8.362 -9.602 -25.983 1.00 71.62 83 VAL A CA 1
ATOM 679 C C . VAL A 1 83 ? 8.638 -9.915 -27.447 1.00 71.62 83 VAL A C 1
ATOM 681 O O . VAL A 1 83 ? 8.131 -9.234 -28.337 1.00 71.62 83 VAL A O 1
ATOM 684 N N . ASN A 1 84 ? 9.454 -10.943 -27.700 1.00 64.44 84 ASN A N 1
ATOM 685 C CA . ASN A 1 84 ? 9.808 -11.331 -29.061 1.00 64.44 84 ASN A CA 1
ATOM 686 C C . ASN A 1 84 ? 8.573 -11.857 -29.806 1.00 64.44 84 ASN A C 1
ATOM 688 O O . ASN A 1 84 ? 8.052 -12.929 -29.495 1.00 64.44 84 ASN A O 1
ATOM 692 N N . HIS A 1 85 ? 8.112 -11.095 -30.794 1.00 65.56 85 HIS A N 1
ATOM 693 C CA . HIS A 1 85 ? 7.050 -11.500 -31.705 1.00 65.56 85 HIS A CA 1
ATOM 694 C C . HIS A 1 85 ? 7.638 -11.703 -33.104 1.00 65.56 85 HIS A C 1
ATOM 696 O O . HIS A 1 85 ? 8.328 -10.833 -33.628 1.00 65.56 85 HIS A O 1
ATOM 702 N N . ARG A 1 86 ? 7.302 -12.829 -33.752 1.00 69.56 86 ARG A N 1
ATOM 703 C CA . ARG A 1 86 ? 7.779 -13.196 -35.106 1.00 69.56 86 ARG A CA 1
ATOM 704 C C . ARG A 1 86 ? 7.324 -12.250 -36.233 1.00 69.56 86 ARG A C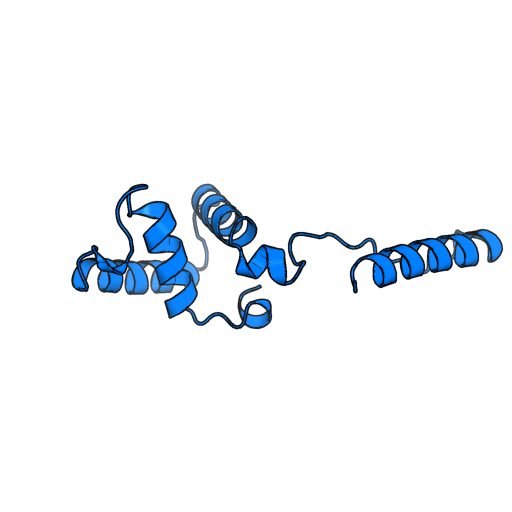 1
ATOM 706 O O . ARG A 1 86 ? 7.586 -12.530 -37.396 1.00 69.56 86 ARG A O 1
ATOM 713 N N . CYS A 1 87 ? 6.587 -11.187 -35.918 1.00 74.56 87 CYS A N 1
ATOM 714 C CA . CYS A 1 87 ? 6.042 -10.237 -36.886 1.00 74.56 87 CYS A CA 1
ATOM 715 C C . CYS A 1 87 ? 6.940 -9.016 -37.142 1.00 74.56 87 CYS A C 1
ATOM 717 O O . CYS A 1 87 ? 6.604 -8.210 -38.006 1.00 74.56 87 CYS A O 1
ATOM 719 N N . LEU A 1 88 ? 8.056 -8.867 -36.422 1.00 71.56 88 LEU A N 1
ATOM 720 C CA . LEU A 1 88 ? 8.989 -7.747 -36.575 1.00 71.56 88 LEU A CA 1
ATOM 721 C C . LEU A 1 88 ? 10.312 -8.227 -37.188 1.00 71.56 88 LEU A C 1
ATOM 723 O O . LEU A 1 88 ? 10.780 -9.321 -36.880 1.00 71.56 88 LEU A O 1
ATOM 727 N N . ASN A 1 89 ? 10.898 -7.413 -38.070 1.00 80.12 89 ASN A N 1
ATOM 728 C CA . ASN A 1 89 ? 12.208 -7.683 -38.669 1.00 80.12 89 ASN A CA 1
ATOM 729 C C . ASN A 1 89 ? 13.346 -7.416 -37.667 1.00 80.12 89 ASN A C 1
ATOM 731 O O . ASN A 1 89 ? 13.167 -6.675 -36.702 1.00 80.12 89 ASN A O 1
ATOM 735 N N . GLU A 1 90 ? 14.516 -8.014 -37.900 1.00 80.12 90 GLU A N 1
ATOM 736 C CA . GLU A 1 90 ? 15.657 -7.964 -36.970 1.00 80.12 90 GLU A CA 1
ATOM 737 C C . GLU A 1 90 ? 16.109 -6.540 -36.623 1.00 80.12 90 GLU A C 1
ATOM 739 O O . GLU A 1 90 ? 16.413 -6.271 -35.463 1.00 80.12 90 GLU A O 1
ATOM 744 N N . ASP A 1 91 ? 16.041 -5.607 -37.572 1.00 82.00 91 ASP A N 1
ATOM 745 C CA . ASP A 1 91 ? 16.386 -4.202 -37.328 1.00 82.00 91 ASP A CA 1
ATOM 746 C C . ASP A 1 91 ? 15.433 -3.538 -36.319 1.00 82.00 91 ASP A C 1
ATOM 748 O O . ASP A 1 91 ? 15.868 -2.838 -35.402 1.00 82.00 91 ASP A O 1
ATOM 752 N N . SER A 1 92 ? 14.124 -3.801 -36.429 1.00 80.19 92 SER A N 1
ATOM 753 C CA . SER A 1 92 ? 13.134 -3.294 -35.467 1.00 80.19 92 SER A CA 1
ATOM 754 C C . SER A 1 92 ? 13.276 -3.968 -34.101 1.00 80.19 92 SER A C 1
ATOM 756 O O . SER A 1 92 ? 13.037 -3.334 -33.074 1.00 80.19 92 SER A O 1
ATOM 758 N N . LEU A 1 93 ? 13.674 -5.247 -34.077 1.00 80.56 93 LEU A N 1
ATOM 759 C CA . LEU A 1 93 ? 13.965 -5.979 -32.840 1.00 80.56 93 LEU A CA 1
ATOM 760 C C . LEU A 1 93 ? 15.149 -5.354 -32.097 1.00 80.56 93 LEU A C 1
ATOM 762 O O . LEU A 1 93 ? 15.055 -5.125 -30.892 1.00 80.56 93 LEU A O 1
ATOM 766 N N . ALA A 1 94 ? 16.233 -5.061 -32.817 1.00 83.44 94 ALA A N 1
ATOM 767 C CA . ALA A 1 94 ? 17.436 -4.458 -32.259 1.00 83.44 94 ALA A CA 1
ATOM 768 C C . ALA A 1 94 ? 17.146 -3.073 -31.664 1.00 83.44 94 ALA A C 1
ATOM 770 O O . ALA A 1 94 ? 17.478 -2.829 -30.506 1.00 83.44 94 ALA A O 1
ATOM 771 N N . GLY A 1 95 ? 16.436 -2.212 -32.404 1.00 83.94 95 GLY A N 1
ATOM 772 C CA . GLY A 1 95 ? 16.071 -0.879 -31.918 1.00 83.94 95 GLY A CA 1
ATOM 773 C C . GLY A 1 95 ? 15.165 -0.914 -30.682 1.00 83.94 95 GLY A C 1
ATOM 774 O O . GLY A 1 95 ? 15.387 -0.177 -29.725 1.00 83.94 95 GLY A O 1
ATOM 775 N N . LEU A 1 96 ? 14.167 -1.803 -30.643 1.00 83.00 96 LEU A N 1
ATOM 776 C CA . LEU A 1 96 ? 13.295 -1.934 -29.468 1.00 83.00 96 LEU A CA 1
ATOM 777 C C . LEU A 1 96 ? 14.030 -2.501 -28.246 1.00 83.00 96 LEU A C 1
ATOM 779 O O . LEU A 1 96 ? 13.743 -2.089 -27.121 1.00 83.00 96 LEU A O 1
ATOM 783 N N . ALA A 1 97 ? 14.975 -3.421 -28.449 1.00 82.44 97 ALA A N 1
ATOM 784 C CA . ALA A 1 97 ? 15.812 -3.945 -27.375 1.00 82.44 97 ALA A CA 1
ATOM 785 C C . ALA A 1 97 ? 16.741 -2.863 -26.801 1.00 82.44 97 ALA A C 1
ATOM 787 O O . ALA A 1 97 ? 16.876 -2.765 -25.582 1.00 82.44 97 ALA A O 1
ATOM 788 N N . GLU A 1 98 ? 17.320 -2.018 -27.658 1.00 86.12 98 GLU A N 1
ATOM 789 C CA . GLU A 1 98 ? 18.163 -0.888 -27.254 1.00 86.12 98 GLU A CA 1
ATOM 790 C C . GLU A 1 98 ? 17.371 0.146 -26.440 1.00 86.12 98 GLU A C 1
ATOM 792 O O . GLU A 1 98 ? 17.780 0.500 -25.335 1.00 86.12 98 GLU A O 1
ATOM 797 N N . ILE A 1 99 ? 16.185 0.547 -26.918 1.00 85.44 99 ILE A N 1
ATOM 798 C CA . ILE A 1 99 ? 15.285 1.458 -26.188 1.00 85.44 99 ILE A CA 1
ATOM 799 C C . ILE A 1 99 ? 14.879 0.856 -24.839 1.00 85.44 99 ILE A C 1
ATOM 801 O O . ILE A 1 99 ? 14.876 1.553 -23.825 1.00 85.44 99 ILE A O 1
ATOM 805 N N . SER A 1 100 ? 14.549 -0.439 -24.809 1.00 80.94 100 SER A N 1
ATOM 806 C CA . SER A 1 100 ? 14.211 -1.130 -23.566 1.00 80.94 100 SER A CA 1
ATOM 807 C C . SER A 1 100 ? 15.384 -1.109 -22.584 1.00 80.94 100 SER A C 1
ATOM 809 O O . SER A 1 100 ? 15.172 -0.764 -21.427 1.00 80.94 100 SER A O 1
ATOM 811 N N . SER A 1 101 ? 16.604 -1.421 -23.032 1.00 81.81 101 SER A N 1
ATOM 812 C CA . SER A 1 101 ? 17.807 -1.421 -22.189 1.00 81.81 101 SER A CA 1
ATOM 813 C C . SER A 1 101 ? 18.119 -0.031 -21.637 1.00 81.81 101 SER A C 1
ATOM 815 O O . SER A 1 101 ? 18.362 0.114 -20.442 1.00 81.81 101 SER A O 1
ATOM 817 N N . TRP A 1 102 ? 18.036 1.000 -22.481 1.00 84.44 102 TRP A N 1
ATOM 818 C CA . TRP A 1 102 ? 18.240 2.388 -22.070 1.00 84.44 102 TRP A CA 1
ATOM 819 C C . TRP A 1 102 ? 17.240 2.823 -20.989 1.00 84.44 102 TRP A C 1
ATOM 821 O O . TRP A 1 102 ? 17.632 3.392 -19.971 1.00 84.44 102 TRP A O 1
ATOM 831 N N . LEU A 1 103 ? 15.958 2.471 -21.155 1.00 76.62 103 LEU A N 1
ATOM 832 C CA . LEU A 1 103 ? 14.920 2.731 -20.152 1.00 76.62 103 LEU A CA 1
ATOM 833 C C . LEU A 1 103 ? 15.153 1.980 -18.831 1.00 76.62 103 LEU A C 1
ATOM 835 O O . LEU A 1 103 ? 14.681 2.444 -17.797 1.00 76.62 103 LEU A O 1
ATOM 839 N N . TYR A 1 104 ? 15.837 0.832 -18.845 1.00 70.25 104 TYR A N 1
ATOM 840 C CA . TYR A 1 104 ? 16.199 0.101 -17.626 1.00 70.25 104 TYR A CA 1
ATOM 841 C C . TYR A 1 104 ? 17.405 0.729 -16.905 1.00 70.25 104 TYR A C 1
ATOM 843 O O . TYR A 1 104 ? 17.393 0.807 -15.679 1.00 70.25 104 TYR A O 1
ATOM 851 N N . GLU A 1 105 ? 18.425 1.192 -17.633 1.00 70.19 105 GLU A N 1
ATOM 852 C CA . GLU A 1 105 ? 19.653 1.757 -17.047 1.00 70.19 105 GLU A CA 1
ATOM 853 C C . GLU A 1 105 ? 19.456 3.151 -16.434 1.00 70.19 105 GLU A C 1
ATOM 855 O O . GLU A 1 105 ? 20.012 3.436 -15.373 1.00 70.19 105 GLU A O 1
ATOM 860 N N . ASP A 1 106 ? 18.624 3.999 -17.047 1.00 58.34 106 ASP A N 1
ATOM 861 C CA . ASP A 1 106 ? 18.316 5.348 -16.541 1.00 58.34 106 ASP A CA 1
ATOM 862 C C . ASP A 1 106 ? 17.613 5.317 -15.169 1.00 58.34 106 ASP A C 1
ATOM 864 O O . ASP A 1 106 ? 17.741 6.239 -14.370 1.00 58.34 106 ASP A O 1
ATOM 868 N N . LYS A 1 107 ? 16.933 4.209 -14.842 1.00 53.34 107 LYS A N 1
ATOM 869 C CA . LYS A 1 107 ? 16.247 4.013 -13.553 1.00 53.34 107 LYS A CA 1
ATOM 870 C C . LYS A 1 107 ? 17.140 3.474 -12.433 1.00 53.34 107 LYS A C 1
ATOM 872 O O . LYS A 1 107 ? 16.658 3.302 -11.317 1.00 53.34 107 LYS A O 1
ATOM 877 N N . SER A 1 108 ? 18.408 3.178 -12.720 1.00 50.34 108 SER A N 1
ATOM 878 C CA . SER A 1 108 ? 19.371 2.623 -11.757 1.00 50.34 108 SER A CA 1
ATOM 879 C C . SER A 1 108 ? 20.329 3.674 -11.169 1.00 50.34 108 SER A C 1
ATOM 881 O O . SER A 1 108 ? 21.286 3.296 -10.488 1.00 50.34 108 SER A O 1
ATOM 883 N N . ARG A 1 109 ? 20.091 4.967 -11.434 1.00 40.28 109 ARG A N 1
ATOM 884 C CA . ARG A 1 109 ? 20.867 6.117 -10.941 1.00 40.28 109 ARG A CA 1
ATOM 885 C C . ARG A 1 109 ? 20.080 7.006 -9.989 1.00 40.28 109 ARG A C 1
ATOM 887 O O . ARG A 1 109 ? 18.858 7.150 -10.190 1.00 40.28 109 ARG A O 1
#

pLDDT: mean 81.53, std 9.79, range [40.28, 92.06]

Secondary structure (DSSP, 8-state):
-HHHHT--HHHHHHHHHHHHHS-TT--TTTS-HHHHHHHHHHHHHHHTSS---HHHHHHHHHHHHHSHHHHHTTTT---------TTS-HHHHHHHHHHHHHHHHGGG-

Foldseek 3Di:
DCVLLVDDLLRLLLLCCQVPPNDPPDHSVNDDPVVSVVSSVVVVVQVPDPDDPPVVVVVSVVSCCPDPSNVVSVVVDDQDDDDDDPPDDPVVVVVVVVVSVVVVVVVVD

Radius of gyration: 19.99 Å; chains: 1; bounding box: 37×31×60 Å

Sequence (109 aa):
MMDALGWSHKQLADVLYEELQCSEYEDIEDASPEEIRKFRESLKKQLQRDSTPESRLEQYVKIISDHPDFVALGLHVVVPKYVNHRCLNEDSLAGLAEISSWLYEDKSR